Protein AF-A0A3M1A6L3-F1 (afdb_monomer)

Radius of gyration: 13.46 Å; Cα contacts (8 Å, |Δi|>4): 84; chains: 1; bounding box: 33×21×38 Å

Mean predicted aligned error: 2.7 Å

Solvent-accessible surface area (backbone atoms only — not comparable to full-atom values): 5194 Å² total; per-residue (Å²): 112,70,66,59,51,21,52,51,38,32,51,52,35,50,53,47,49,51,48,50,23,60,70,67,73,46,90,66,78,53,63,76,57,49,45,68,72,42,55,86,68,56,26,60,56,51,49,53,43,45,53,42,25,41,43,34,21,32,69,71,56,69,49,59,82,91,47,51,65,61,55,48,53,53,53,49,51,57,39,50,54,54,46,54,54,47,51,57,52,52,62,75,73,110

Structure (mmCIF, N/CA/C/O backbone):
data_AF-A0A3M1A6L3-F1
#
_entry.id   AF-A0A3M1A6L3-F1
#
loop_
_atom_site.group_PDB
_atom_site.id
_atom_site.type_symbol
_atom_site.label_atom_id
_atom_site.label_alt_id
_atom_site.label_comp_id
_atom_site.label_asym_id
_atom_site.label_entity_id
_atom_site.label_seq_id
_atom_site.pdbx_PDB_ins_code
_atom_site.Cartn_x
_atom_site.Cartn_y
_atom_site.Cartn_z
_atom_site.occupancy
_atom_site.B_iso_or_equiv
_atom_site.auth_seq_id
_atom_site.auth_comp_id
_atom_site.auth_asym_id
_atom_site.auth_atom_id
_atom_site.pdbx_PDB_model_num
ATOM 1 N N . LYS A 1 1 ? 17.459 1.721 -12.869 1.00 74.44 1 LYS A N 1
ATOM 2 C CA . LYS A 1 1 ? 16.140 2.053 -13.475 1.00 74.44 1 LYS A CA 1
ATOM 3 C C . LYS A 1 1 ? 15.051 1.146 -12.911 1.00 74.44 1 LYS A C 1
ATOM 5 O O . LYS A 1 1 ? 14.134 1.675 -12.308 1.00 74.44 1 LYS A O 1
ATOM 10 N N . ASP A 1 2 ? 15.195 -0.177 -13.025 1.00 88.00 2 ASP A N 1
ATOM 11 C CA . ASP A 1 2 ? 14.258 -1.156 -12.447 1.00 88.00 2 ASP A CA 1
ATOM 12 C C . ASP A 1 2 ? 14.100 -1.029 -10.921 1.00 88.00 2 ASP A C 1
ATOM 14 O O . ASP A 1 2 ? 13.000 -0.825 -10.416 1.00 88.00 2 ASP A O 1
ATOM 18 N N . GLU A 1 3 ? 15.224 -1.018 -10.202 1.00 91.69 3 GLU A N 1
ATOM 19 C CA . GLU A 1 3 ? 15.260 -0.867 -8.743 1.00 91.69 3 GLU A CA 1
ATOM 20 C C . GLU A 1 3 ? 14.512 0.381 -8.248 1.00 91.69 3 GLU A C 1
ATOM 22 O O . GLU A 1 3 ? 13.734 0.304 -7.301 1.00 91.69 3 GLU A O 1
ATOM 27 N N . TYR A 1 4 ? 14.669 1.522 -8.928 1.00 95.56 4 TYR A N 1
ATOM 28 C CA . TYR A 1 4 ? 13.991 2.760 -8.542 1.00 95.56 4 TYR A CA 1
ATOM 29 C C . TYR A 1 4 ? 12.470 2.674 -8.686 1.00 95.56 4 TYR A C 1
ATOM 31 O O . TYR A 1 4 ? 11.761 3.190 -7.825 1.00 95.56 4 TYR A O 1
ATOM 39 N N . TYR A 1 5 ? 11.954 1.991 -9.714 1.00 95.75 5 TYR A N 1
ATOM 40 C CA . TYR A 1 5 ? 10.512 1.760 -9.836 1.00 95.75 5 TYR A CA 1
ATOM 41 C C . TYR A 1 5 ? 10.000 0.832 -8.737 1.00 95.75 5 TYR A C 1
ATOM 43 O O . TYR A 1 5 ? 8.987 1.135 -8.109 1.00 95.75 5 TYR A O 1
ATOM 51 N N . ARG A 1 6 ? 10.723 -0.256 -8.444 1.00 97.62 6 ARG A N 1
ATOM 52 C CA . ARG A 1 6 ? 10.370 -1.184 -7.357 1.00 97.62 6 ARG A CA 1
ATOM 53 C C . ARG A 1 6 ? 10.298 -0.459 -6.013 1.00 97.62 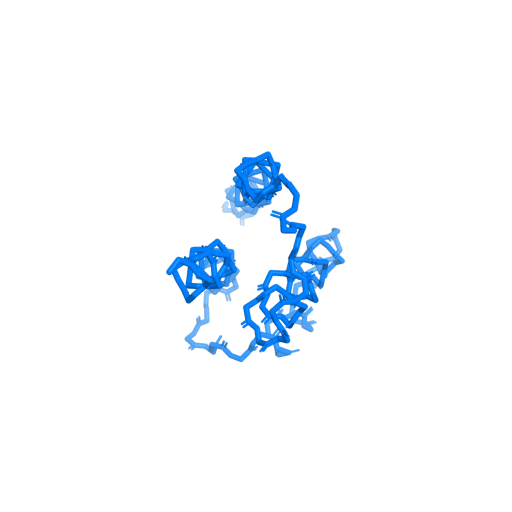6 ARG A C 1
ATOM 55 O O . ARG A 1 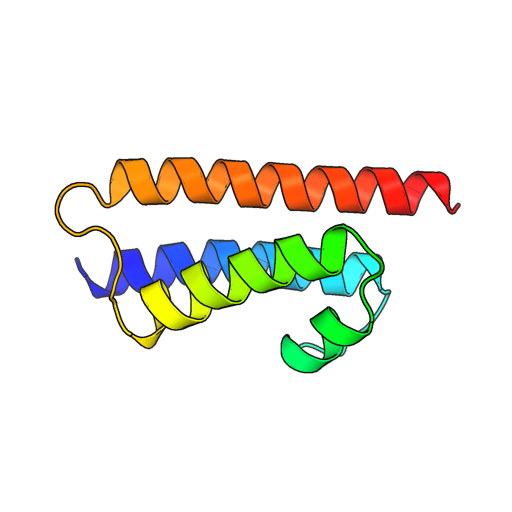6 ? 9.306 -0.581 -5.296 1.00 97.62 6 ARG A O 1
ATOM 62 N N . VAL A 1 7 ? 11.302 0.371 -5.719 1.00 98.19 7 VAL A N 1
ATOM 63 C CA . VAL A 1 7 ? 11.329 1.222 -4.522 1.00 98.19 7 VAL A CA 1
ATOM 64 C C . VAL A 1 7 ? 10.154 2.198 -4.520 1.00 98.19 7 VAL A C 1
ATOM 66 O O . VAL A 1 7 ? 9.482 2.320 -3.499 1.00 98.19 7 VAL A O 1
ATOM 69 N N . ALA A 1 8 ? 9.863 2.861 -5.640 1.00 98.06 8 ALA A N 1
ATOM 70 C CA . ALA A 1 8 ? 8.759 3.813 -5.730 1.00 98.06 8 ALA A CA 1
ATOM 71 C C . ALA A 1 8 ? 7.398 3.151 -5.443 1.00 98.06 8 ALA A C 1
ATOM 73 O O . ALA A 1 8 ? 6.635 3.657 -4.618 1.00 98.06 8 ALA A O 1
ATOM 74 N N . PHE A 1 9 ? 7.112 1.988 -6.036 1.00 98.44 9 PHE A N 1
ATOM 75 C CA . PHE A 1 9 ? 5.894 1.228 -5.730 1.00 98.44 9 PHE A CA 1
ATOM 76 C C . PHE A 1 9 ? 5.844 0.791 -4.263 1.00 98.44 9 PHE A C 1
ATOM 78 O O . PHE A 1 9 ? 4.792 0.885 -3.627 1.00 98.44 9 PHE A O 1
ATOM 85 N N . ASN A 1 10 ? 6.981 0.396 -3.685 1.00 98.44 10 ASN A N 1
ATOM 86 C CA . ASN A 1 10 ? 7.035 0.069 -2.264 1.00 98.44 10 ASN A CA 1
ATOM 87 C C . ASN A 1 10 ? 6.731 1.279 -1.370 1.00 98.44 10 ASN A C 1
ATOM 89 O O . ASN A 1 10 ? 6.100 1.112 -0.331 1.00 98.44 10 ASN A O 1
ATOM 93 N N . ARG A 1 11 ? 7.135 2.495 -1.765 1.00 98.69 11 ARG A N 1
ATOM 94 C CA . ARG A 1 11 ? 6.815 3.720 -1.014 1.00 98.69 11 ARG A CA 1
ATOM 95 C C . ARG A 1 11 ? 5.320 4.015 -0.995 1.00 98.69 11 ARG A C 1
ATOM 97 O O . ARG A 1 11 ? 4.814 4.402 0.051 1.00 98.69 11 ARG A O 1
ATOM 104 N N . LEU A 1 12 ? 4.605 3.765 -2.091 1.00 98.69 12 LEU A N 1
ATOM 105 C CA . LEU A 1 12 ? 3.142 3.862 -2.110 1.00 98.69 12 LEU A CA 1
ATOM 106 C C . LEU A 1 12 ? 2.493 2.857 -1.141 1.00 98.69 12 LEU A C 1
ATOM 108 O O . LEU A 1 12 ? 1.599 3.219 -0.376 1.00 98.69 12 LEU A O 1
ATOM 112 N N . PHE A 1 13 ? 2.977 1.611 -1.116 1.00 98.69 13 PHE A N 1
ATOM 113 C CA . PHE A 1 13 ? 2.541 0.627 -0.121 1.00 98.69 13 PHE A CA 1
ATOM 114 C C . PHE A 1 13 ? 2.835 1.080 1.318 1.00 98.69 13 PHE A C 1
ATOM 116 O O . PHE A 1 13 ? 1.955 0.982 2.175 1.00 98.69 13 PHE A O 1
ATOM 123 N N . ASP A 1 14 ? 4.043 1.574 1.596 1.00 98.62 14 ASP A N 1
ATOM 124 C CA . ASP A 1 14 ? 4.425 2.028 2.935 1.00 98.62 14 ASP A CA 1
ATOM 125 C C . ASP A 1 14 ? 3.540 3.183 3.420 1.00 98.62 14 ASP A C 1
ATOM 127 O O . ASP A 1 14 ? 3.113 3.164 4.575 1.00 98.62 14 ASP A O 1
ATOM 131 N N . SER A 1 15 ? 3.189 4.133 2.548 1.00 98.69 15 SER A N 1
ATOM 132 C CA . SER A 1 15 ? 2.234 5.199 2.876 1.00 98.69 15 SER A CA 1
ATOM 133 C C . SER A 1 15 ? 0.867 4.634 3.274 1.00 98.69 15 SER A C 1
ATOM 135 O O . SER A 1 15 ? 0.337 4.986 4.327 1.00 98.69 15 SER A O 1
ATOM 137 N N . ALA A 1 16 ? 0.324 3.692 2.494 1.00 98.69 16 ALA A N 1
ATOM 138 C CA . ALA A 1 16 ? -0.935 3.026 2.834 1.00 98.69 16 ALA A CA 1
ATOM 139 C C . ALA A 1 16 ? -0.841 2.256 4.164 1.00 98.69 16 ALA A C 1
ATOM 141 O O . ALA A 1 16 ? -1.775 2.263 4.965 1.00 98.69 16 ALA A O 1
ATOM 142 N N . ARG A 1 17 ? 0.295 1.598 4.428 1.00 98.62 17 ARG A N 1
ATOM 143 C CA . ARG A 1 17 ? 0.545 0.859 5.671 1.00 98.62 17 ARG A CA 1
ATOM 144 C C . ARG A 1 17 ? 0.562 1.785 6.886 1.00 98.62 17 ARG A C 1
ATOM 146 O O . ARG A 1 17 ? -0.070 1.457 7.886 1.00 98.62 17 ARG A O 1
ATOM 153 N N . LEU A 1 18 ? 1.250 2.922 6.799 1.00 98.56 18 LEU A N 1
ATOM 154 C CA . LEU A 1 18 ? 1.302 3.915 7.875 1.00 98.56 18 LEU A CA 1
ATOM 155 C C . LEU A 1 18 ? -0.076 4.526 8.149 1.00 98.56 18 LEU A C 1
ATOM 157 O O . LEU A 1 18 ? -0.459 4.645 9.309 1.00 98.56 18 LEU A O 1
ATOM 161 N N . ALA A 1 19 ? -0.859 4.822 7.109 1.00 98.38 19 ALA A N 1
ATOM 162 C CA . ALA A 1 19 ? -2.229 5.308 7.278 1.00 98.38 19 ALA A CA 1
ATOM 163 C C . ALA A 1 19 ? -3.123 4.288 8.004 1.00 98.38 19 ALA A C 1
ATOM 165 O O . ALA A 1 19 ? -3.886 4.649 8.895 1.00 98.38 19 ALA A O 1
ATOM 166 N N . VAL A 1 20 ? -2.987 2.994 7.692 1.00 98.50 20 VAL A N 1
ATOM 167 C CA . VAL A 1 20 ? -3.703 1.928 8.412 1.00 98.50 20 VAL A CA 1
ATOM 168 C C . VAL A 1 20 ? -3.250 1.823 9.869 1.00 98.50 20 VAL A C 1
ATOM 170 O O . VAL A 1 20 ? -4.086 1.627 10.747 1.00 98.50 20 VAL A O 1
ATOM 173 N N . MET A 1 21 ? -1.950 1.957 10.143 1.00 98.31 21 MET A N 1
ATOM 174 C CA . MET A 1 21 ? -1.427 1.971 11.515 1.00 98.31 21 MET A CA 1
ATOM 175 C C . MET A 1 21 ? -2.002 3.138 12.324 1.00 98.31 21 MET A C 1
ATOM 177 O O . MET A 1 21 ? -2.439 2.930 13.454 1.00 98.31 21 MET A O 1
ATOM 181 N N . ALA A 1 22 ? -2.064 4.332 11.727 1.00 97.81 22 ALA A N 1
ATOM 182 C CA . ALA A 1 22 ? -2.673 5.509 12.338 1.00 97.81 22 ALA A CA 1
ATOM 183 C C . ALA A 1 22 ? -4.178 5.309 12.577 1.00 97.81 22 ALA A C 1
ATOM 185 O O . ALA A 1 22 ? -4.661 5.540 13.682 1.00 97.81 22 ALA A O 1
ATOM 186 N N . PHE A 1 23 ? -4.905 4.794 11.581 1.00 97.25 23 PHE A N 1
ATOM 187 C CA . PHE A 1 23 ? -6.337 4.500 11.685 1.00 97.25 23 PHE A CA 1
ATOM 188 C C . PHE A 1 23 ? -6.659 3.496 12.802 1.00 97.25 23 PHE A C 1
ATOM 190 O O . PHE A 1 23 ? -7.637 3.655 13.526 1.00 97.25 23 PHE A O 1
ATOM 197 N N . LEU A 1 24 ? -5.835 2.456 12.951 1.00 96.81 24 LEU A N 1
ATOM 198 C CA . LEU A 1 24 ? -6.000 1.430 13.984 1.00 96.81 24 LEU A CA 1
ATOM 199 C C . LEU A 1 24 ? -5.362 1.810 15.329 1.00 96.81 24 LEU A C 1
ATOM 201 O O . LEU A 1 24 ? -5.445 1.015 16.264 1.00 96.81 24 LEU A O 1
ATOM 205 N N . ASN A 1 25 ? -4.707 2.974 15.416 1.00 96.56 25 ASN A N 1
ATOM 206 C CA . ASN A 1 25 ? -3.917 3.416 16.563 1.00 96.56 25 ASN A CA 1
ATOM 207 C C . ASN A 1 25 ? -2.980 2.311 17.096 1.00 96.56 25 ASN A C 1
ATOM 209 O O . ASN A 1 25 ? -3.051 1.906 18.257 1.00 96.56 25 ASN A O 1
ATOM 213 N N . THR A 1 26 ? -2.145 1.752 16.214 1.00 96.50 26 THR A N 1
ATOM 214 C CA . THR A 1 26 ? -1.280 0.609 16.540 1.00 96.50 26 THR A CA 1
ATOM 215 C C . THR A 1 26 ? 0.155 0.800 16.064 1.00 96.50 26 THR A C 1
ATOM 217 O O . THR A 1 26 ? 0.410 1.264 14.955 1.00 96.50 26 THR A O 1
ATOM 220 N N . GLU A 1 27 ? 1.107 0.345 16.877 1.00 95.62 27 GLU A N 1
ATOM 221 C CA . GLU A 1 27 ? 2.524 0.256 16.502 1.00 95.62 27 GLU A CA 1
ATOM 222 C C . GLU A 1 27 ? 2.837 -1.002 15.673 1.00 95.62 27 GLU A C 1
ATOM 224 O O . GLU A 1 27 ? 3.938 -1.161 15.141 1.00 95.62 27 GLU A O 1
ATOM 229 N N . ASN A 1 28 ? 1.875 -1.919 15.528 1.00 95.19 28 ASN A N 1
ATOM 230 C CA . ASN A 1 28 ? 2.078 -3.143 14.771 1.00 95.19 28 ASN A CA 1
ATOM 231 C C . ASN A 1 28 ? 2.232 -2.853 13.273 1.00 95.19 28 ASN A C 1
ATOM 233 O O . ASN A 1 28 ? 1.279 -2.501 12.589 1.00 95.19 28 ASN A O 1
ATOM 237 N N . SER A 1 29 ? 3.421 -3.088 12.729 1.00 95.19 29 SER A N 1
ATOM 238 C CA . SER A 1 29 ? 3.736 -2.827 11.324 1.00 95.19 29 SER A CA 1
ATOM 239 C C . SER A 1 29 ? 3.464 -4.000 10.376 1.00 95.19 29 SER A C 1
ATOM 241 O O . SER A 1 29 ? 3.584 -3.850 9.158 1.00 95.19 29 SER A O 1
ATOM 243 N N . ARG A 1 30 ? 3.100 -5.186 10.882 1.00 97.31 30 ARG A N 1
ATOM 244 C CA . ARG A 1 30 ? 2.929 -6.386 10.049 1.00 97.31 30 ARG A CA 1
ATOM 245 C C . ARG A 1 30 ? 1.650 -6.274 9.224 1.00 97.31 30 ARG A C 1
ATOM 247 O O . ARG A 1 30 ? 0.550 -6.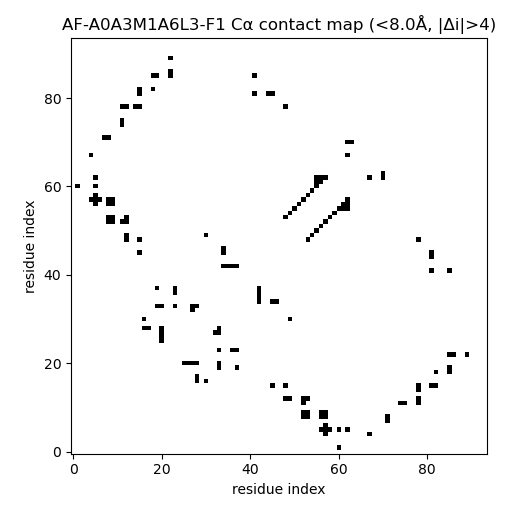458 9.747 1.00 97.31 30 ARG A O 1
ATOM 254 N N . TRP A 1 31 ? 1.781 -6.076 7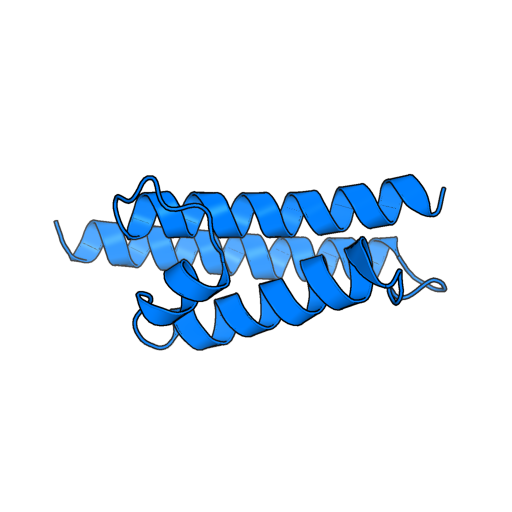.909 1.00 97.06 31 TRP A N 1
ATOM 255 C CA . TRP A 1 31 ? 0.640 -5.895 6.995 1.00 97.06 31 TRP A CA 1
ATOM 256 C C . TRP A 1 31 ? -0.407 -7.018 7.103 1.00 97.06 31 TRP A C 1
ATOM 258 O O . TRP A 1 31 ? -1.605 -6.766 6.991 1.00 97.06 31 TRP A O 1
ATOM 268 N N . GLY A 1 32 ? 0.016 -8.257 7.378 1.00 96.62 32 GLY A N 1
ATOM 269 C CA . GLY A 1 32 ? -0.890 -9.394 7.547 1.00 96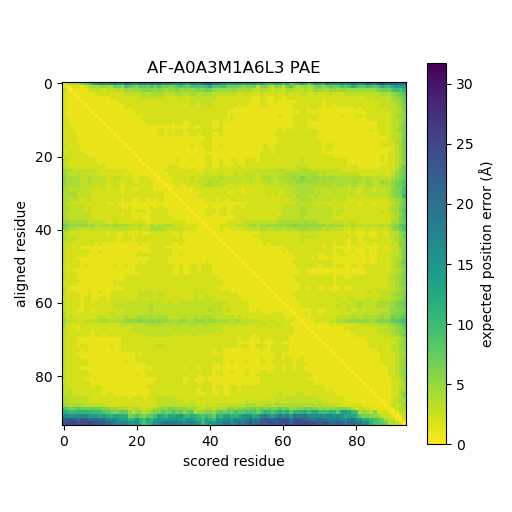.62 32 GLY A CA 1
ATOM 270 C C . GLY A 1 32 ? -1.786 -9.281 8.784 1.00 96.62 32 GLY A C 1
ATOM 271 O O . GLY A 1 32 ? -2.929 -9.738 8.746 1.00 96.62 32 GLY A O 1
ATOM 272 N N . GLN A 1 33 ? -1.289 -8.665 9.860 1.00 97.75 33 GLN A N 1
ATO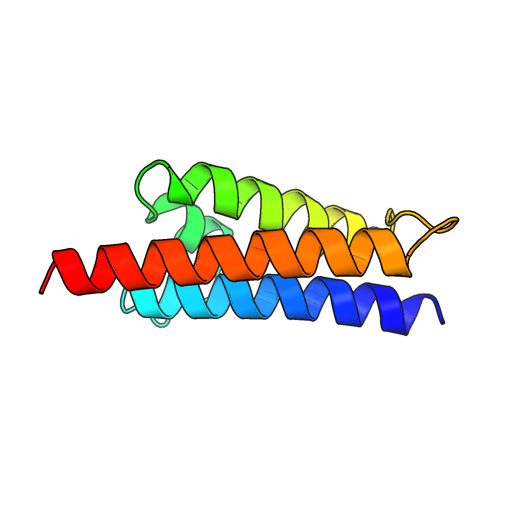M 273 C CA . GLN A 1 33 ? -2.056 -8.383 11.076 1.00 97.75 33 GLN A CA 1
ATOM 274 C C . GLN A 1 33 ? -2.907 -7.123 10.903 1.00 97.75 33 GLN A C 1
ATOM 276 O O . GLN A 1 33 ? -4.104 -7.176 11.174 1.00 97.75 33 GLN A O 1
ATOM 281 N N . LEU A 1 34 ? -2.343 -6.056 10.328 1.00 98.12 34 LEU A N 1
ATOM 282 C CA . LEU A 1 34 ? -3.076 -4.831 9.985 1.00 98.12 34 LEU A CA 1
ATOM 283 C C . LEU A 1 34 ? -4.316 -5.124 9.128 1.00 98.12 34 LEU A C 1
ATOM 285 O O . LEU A 1 34 ? -5.431 -4.730 9.460 1.00 98.12 34 LEU A O 1
ATOM 289 N N . ARG A 1 35 ? -4.159 -5.935 8.076 1.00 97.19 35 ARG A N 1
ATOM 290 C CA . ARG A 1 35 ? -5.267 -6.363 7.209 1.00 97.19 35 ARG A CA 1
ATOM 291 C C . ARG A 1 35 ? -6.369 -7.110 7.964 1.00 97.19 35 ARG A C 1
ATOM 293 O O . ARG A 1 35 ? -7.533 -7.015 7.587 1.00 97.19 35 ARG A O 1
ATOM 300 N N . LYS A 1 36 ? -6.022 -7.913 8.976 1.00 97.12 36 LYS A N 1
ATOM 301 C CA . LYS A 1 36 ? -7.011 -8.670 9.763 1.00 97.12 36 LYS A CA 1
ATOM 302 C C . LYS A 1 36 ? -7.830 -7.756 10.675 1.00 97.12 36 LYS A C 1
ATOM 304 O O . LYS A 1 36 ? -8.994 -8.066 10.896 1.00 97.12 36 LYS A O 1
ATOM 309 N N . ALA A 1 37 ? -7.227 -6.675 11.163 1.00 96.94 37 ALA A N 1
ATOM 310 C CA . ALA A 1 37 ? -7.858 -5.704 12.051 1.00 96.94 37 ALA A CA 1
ATOM 311 C C . ALA A 1 37 ? -8.723 -4.665 11.311 1.00 96.94 37 ALA A C 1
ATOM 313 O O . ALA A 1 37 ? -9.622 -4.085 11.912 1.00 96.94 37 ALA A O 1
ATOM 314 N N . LEU A 1 38 ? -8.492 -4.443 10.012 1.00 97.12 38 LEU A N 1
ATOM 315 C CA . LEU A 1 38 ? -9.302 -3.515 9.222 1.00 97.12 38 LEU A CA 1
ATOM 316 C C . LEU A 1 38 ? -10.758 -3.997 9.048 1.00 97.12 38 LEU A C 1
ATOM 318 O O . LEU A 1 38 ? -10.983 -5.157 8.673 1.00 97.12 38 LEU A O 1
ATOM 322 N N . PRO A 1 39 ? -11.755 -3.106 9.206 1.00 95.81 39 PRO A N 1
ATOM 323 C CA . PRO A 1 39 ? -13.128 -3.397 8.819 1.00 95.81 39 PRO A CA 1
ATOM 324 C C . PRO A 1 39 ? -13.286 -3.397 7.289 1.00 95.81 39 PRO A C 1
ATOM 326 O O . PRO A 1 39 ? -12.447 -2.888 6.538 1.00 95.81 39 PRO A O 1
ATOM 329 N N . LYS A 1 40 ? -14.390 -3.971 6.796 1.00 93.69 40 LYS A N 1
ATOM 330 C CA . LYS A 1 40 ? -14.795 -3.779 5.395 1.00 93.69 40 LYS A CA 1
ATOM 331 C C . LYS A 1 40 ? -15.298 -2.334 5.208 1.00 93.69 40 LYS A C 1
ATOM 333 O O . LYS A 1 40 ? -15.946 -1.826 6.119 1.00 93.69 40 LYS A O 1
ATOM 338 N N . PRO A 1 41 ? -15.033 -1.684 4.059 1.00 94.88 41 PRO A N 1
ATOM 339 C CA . PRO A 1 41 ? -14.369 -2.216 2.861 1.00 94.88 41 PRO A CA 1
ATOM 340 C C . PRO A 1 41 ? -12.829 -2.129 2.878 1.00 94.88 41 PRO A C 1
ATOM 342 O O . PRO A 1 41 ? -12.183 -2.781 2.057 1.00 94.88 41 PRO A O 1
ATOM 345 N N . PHE A 1 42 ? -12.228 -1.394 3.821 1.00 97.81 42 PHE A N 1
ATOM 346 C CA . PHE A 1 42 ? -10.784 -1.106 3.854 1.00 97.81 42 PHE A CA 1
ATOM 347 C C . PHE A 1 42 ? -9.898 -2.346 3.813 1.00 97.81 42 PHE A C 1
ATOM 349 O O . PHE A 1 42 ? -8.858 -2.346 3.160 1.00 97.81 42 PHE A O 1
ATOM 356 N N . LYS A 1 43 ? -10.329 -3.431 4.458 1.00 97.62 43 LYS A N 1
ATOM 357 C CA . LYS A 1 43 ? -9.637 -4.723 4.422 1.00 97.62 43 LYS A CA 1
ATOM 358 C C . LYS A 1 43 ? -9.346 -5.227 3.006 1.00 97.62 43 LYS A C 1
ATOM 360 O O . LYS A 1 43 ? -8.251 -5.735 2.758 1.00 97.62 43 LYS A O 1
ATOM 365 N N . GLU A 1 44 ? -10.315 -5.130 2.098 1.00 97.81 44 GLU A N 1
ATOM 366 C CA . GLU A 1 44 ? -10.170 -5.657 0.735 1.00 97.81 44 GLU A CA 1
ATOM 367 C C . GLU A 1 44 ? -9.330 -4.719 -0.133 1.00 97.81 44 GLU A C 1
ATOM 369 O O . GLU A 1 44 ? -8.454 -5.181 -0.866 1.00 97.81 44 GLU A O 1
ATOM 374 N N . GLN A 1 45 ? -9.509 -3.404 0.020 1.00 97.81 45 GLN A N 1
ATOM 375 C CA . GLN A 1 45 ? -8.682 -2.420 -0.678 1.00 97.81 45 GLN A CA 1
ATOM 376 C C . GLN A 1 45 ? -7.212 -2.519 -0.241 1.00 97.81 45 GLN A C 1
ATOM 378 O O . GLN A 1 45 ? -6.322 -2.631 -1.083 1.00 97.81 45 GLN A O 1
ATOM 383 N N . PHE A 1 46 ? -6.948 -2.620 1.066 1.00 98.50 46 PHE A N 1
ATOM 384 C CA . PHE A 1 46 ? -5.595 -2.805 1.591 1.00 98.50 46 PHE A CA 1
ATOM 385 C C . PHE A 1 46 ? -4.957 -4.113 1.107 1.00 98.50 46 PHE A C 1
ATOM 387 O O . PHE A 1 46 ? -3.780 -4.138 0.753 1.00 98.50 46 PHE A O 1
ATOM 394 N N . ARG A 1 47 ? -5.732 -5.205 1.014 1.00 98.38 47 ARG A N 1
ATOM 395 C CA . ARG A 1 47 ? -5.256 -6.464 0.419 1.00 98.38 47 ARG A CA 1
ATOM 396 C C . ARG A 1 47 ? -4.799 -6.268 -1.029 1.00 98.38 47 ARG A C 1
ATOM 398 O O . ARG A 1 47 ? -3.765 -6.815 -1.404 1.00 98.38 47 ARG A O 1
ATOM 405 N N . ARG A 1 48 ? -5.554 -5.509 -1.830 1.00 98.44 48 ARG A N 1
ATOM 406 C CA . ARG A 1 48 ? -5.217 -5.216 -3.231 1.00 98.44 48 ARG A CA 1
ATOM 407 C C . ARG A 1 48 ? -3.911 -4.429 -3.346 1.00 98.44 48 ARG A C 1
ATOM 409 O O . ARG A 1 48 ? -3.058 -4.793 -4.155 1.00 98.44 48 ARG A O 1
ATOM 416 N N . ILE A 1 49 ? -3.749 -3.416 -2.492 1.00 98.62 49 ILE A N 1
ATOM 417 C CA . ILE A 1 49 ? -2.538 -2.591 -2.392 1.00 98.62 49 ILE A CA 1
ATOM 418 C C . ILE A 1 49 ? -1.327 -3.462 -2.036 1.00 98.62 49 ILE A C 1
ATOM 420 O O . ILE A 1 49 ? -0.338 -3.444 -2.761 1.00 98.62 49 ILE A O 1
ATOM 424 N N . VAL A 1 50 ? -1.409 -4.277 -0.975 1.00 98.44 50 VAL A N 1
ATOM 425 C CA . VAL A 1 50 ? -0.315 -5.178 -0.559 1.00 98.44 50 VAL A CA 1
ATOM 426 C C . VAL A 1 50 ? 0.073 -6.130 -1.688 1.00 98.44 50 VAL A C 1
ATOM 428 O O . VAL A 1 50 ? 1.244 -6.217 -2.056 1.00 98.44 50 VAL A O 1
ATOM 431 N N . ASN A 1 51 ? -0.908 -6.848 -2.237 1.00 98.56 51 ASN A N 1
ATOM 432 C CA . ASN A 1 51 ? -0.646 -7.881 -3.232 1.00 98.56 51 ASN A CA 1
ATOM 433 C C . ASN A 1 51 ? -0.007 -7.306 -4.496 1.00 98.56 51 ASN A C 1
ATOM 435 O O . ASN A 1 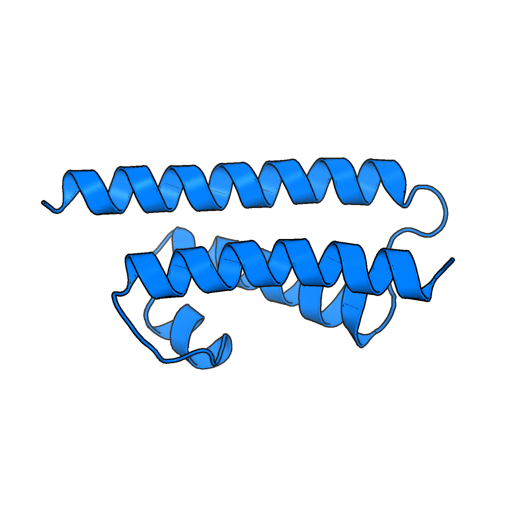51 ? 0.840 -7.962 -5.092 1.00 98.56 51 ASN A O 1
ATOM 439 N N . THR A 1 52 ? -0.390 -6.094 -4.893 1.00 98.69 52 THR A N 1
ATOM 440 C CA . THR A 1 52 ? 0.127 -5.512 -6.130 1.00 98.69 52 THR A CA 1
ATOM 441 C C . THR A 1 52 ? 1.421 -4.749 -5.889 1.00 98.69 52 THR A C 1
ATOM 443 O O . THR A 1 52 ? 2.445 -5.073 -6.476 1.00 98.69 52 THR A O 1
ATOM 446 N N . LEU A 1 53 ? 1.415 -3.768 -4.988 1.00 98.62 53 LEU A N 1
ATOM 447 C CA . LEU A 1 53 ? 2.541 -2.849 -4.830 1.00 98.62 53 LEU A CA 1
ATOM 448 C C . LEU A 1 53 ? 3.723 -3.473 -4.093 1.00 98.62 53 LEU A C 1
ATOM 450 O O . LEU A 1 53 ? 4.867 -3.294 -4.506 1.00 98.62 53 LEU A O 1
ATOM 454 N N . HIS A 1 54 ? 3.455 -4.208 -3.012 1.00 98.06 54 HIS A N 1
ATOM 455 C CA . HIS A 1 54 ? 4.512 -4.795 -2.193 1.00 98.06 54 HIS A CA 1
ATOM 456 C C . HIS A 1 54 ? 4.984 -6.139 -2.748 1.00 98.06 54 HIS A C 1
ATOM 458 O O . HIS A 1 54 ? 6.185 -6.344 -2.897 1.00 98.06 54 HIS A O 1
ATOM 464 N N . ILE A 1 55 ? 4.052 -7.041 -3.077 1.00 98.12 55 ILE A N 1
ATOM 465 C CA . ILE A 1 55 ? 4.396 -8.391 -3.541 1.00 98.12 55 ILE A CA 1
ATOM 466 C C . ILE A 1 55 ? 4.750 -8.363 -5.031 1.00 98.12 55 ILE A C 1
ATOM 468 O O . ILE A 1 55 ? 5.921 -8.482 -5.373 1.00 98.12 55 ILE A O 1
ATOM 472 N N . GLN A 1 56 ? 3.782 -8.126 -5.921 1.00 98.44 56 GLN A N 1
ATOM 473 C CA . GLN A 1 56 ? 4.040 -8.247 -7.360 1.00 98.44 56 GLN A CA 1
ATOM 474 C C . GLN A 1 56 ? 5.064 -7.226 -7.869 1.00 98.44 56 GLN A C 1
ATOM 476 O O . GLN A 1 56 ? 5.988 -7.589 -8.587 1.00 98.44 56 GLN A O 1
ATOM 481 N N . TYR A 1 57 ? 4.924 -5.945 -7.532 1.00 98.06 57 TYR A N 1
ATOM 482 C CA . TYR A 1 57 ? 5.722 -4.893 -8.169 1.00 98.06 57 TYR A CA 1
ATOM 483 C C . TYR A 1 57 ? 7.064 -4.676 -7.479 1.00 98.06 57 TYR A C 1
ATOM 485 O O . TYR A 1 57 ? 8.093 -4.635 -8.150 1.00 98.06 57 TYR A O 1
ATOM 493 N N . SER A 1 58 ? 7.072 -4.540 -6.151 1.00 97.12 58 SER A N 1
ATOM 494 C CA . SER A 1 58 ? 8.302 -4.323 -5.386 1.00 97.12 58 SER A CA 1
ATOM 495 C C . SER A 1 58 ? 9.105 -5.614 -5.207 1.00 97.12 58 SER A C 1
ATOM 497 O O . SER A 1 58 ? 10.266 -5.664 -5.617 1.00 97.12 58 SER A O 1
ATOM 499 N N . TYR A 1 59 ? 8.516 -6.671 -4.639 1.00 96.44 59 TYR A N 1
ATOM 500 C CA . TYR A 1 59 ? 9.244 -7.904 -4.331 1.00 96.44 59 TYR A CA 1
ATOM 501 C C . TYR A 1 59 ? 9.550 -8.731 -5.587 1.00 96.44 59 TYR A C 1
ATOM 503 O O . TYR A 1 59 ? 10.724 -8.978 -5.860 1.00 96.44 59 TYR A O 1
ATOM 511 N N . ASP A 1 60 ? 8.541 -9.062 -6.398 1.00 97.38 60 ASP A N 1
ATOM 512 C CA . ASP A 1 60 ? 8.724 -9.911 -7.586 1.00 97.38 60 ASP A CA 1
ATOM 513 C C . ASP A 1 60 ? 9.224 -9.135 -8.818 1.00 97.38 60 ASP A C 1
ATOM 515 O O . ASP A 1 60 ? 9.753 -9.724 -9.757 1.00 97.38 60 ASP A O 1
ATOM 519 N N . GLY A 1 61 ? 9.067 -7.806 -8.844 1.00 96.38 61 GLY A N 1
ATOM 520 C CA . GLY A 1 61 ? 9.461 -6.976 -9.989 1.00 96.38 61 GLY A CA 1
ATOM 521 C C . GLY A 1 61 ? 8.494 -7.026 -11.182 1.00 96.38 61 GLY A C 1
ATOM 522 O O . GLY A 1 61 ? 8.814 -6.484 -12.242 1.00 96.38 61 GLY A O 1
ATOM 523 N N . ASN A 1 62 ? 7.309 -7.617 -11.015 1.00 97.25 62 ASN A N 1
ATOM 524 C CA . ASN A 1 62 ? 6.269 -7.828 -12.028 1.00 97.25 62 ASN A CA 1
ATOM 525 C C . ASN A 1 62 ? 5.381 -6.589 -12.250 1.00 97.25 62 ASN A C 1
ATOM 527 O O . ASN A 1 62 ? 4.155 -6.689 -12.296 1.00 97.25 62 ASN A O 1
ATOM 531 N N . TYR A 1 63 ? 5.986 -5.405 -12.357 1.00 96.69 63 TYR A N 1
ATOM 532 C CA . TYR A 1 63 ? 5.274 -4.178 -12.722 1.00 96.69 63 TYR A CA 1
ATOM 533 C C . TYR A 1 63 ? 5.239 -3.979 -14.251 1.00 96.69 63 TYR A C 1
ATOM 535 O O . TYR A 1 63 ? 6.131 -4.493 -14.935 1.00 96.69 63 TYR A O 1
ATOM 543 N N . PRO A 1 64 ? 4.266 -3.221 -14.801 1.00 96.88 64 PRO A N 1
ATOM 544 C CA . PRO A 1 64 ? 4.195 -2.922 -16.235 1.00 96.88 64 PRO A CA 1
ATOM 545 C C . PRO A 1 64 ? 5.462 -2.203 -16.718 1.00 96.88 64 PRO A C 1
ATOM 547 O O . PRO A 1 64 ? 5.713 -1.052 -16.360 1.00 96.88 64 PRO A O 1
ATOM 550 N N . LYS A 1 65 ? 6.322 -2.910 -17.460 1.00 95.44 65 LYS A N 1
ATOM 551 C CA . LYS A 1 65 ? 7.625 -2.387 -17.919 1.00 95.44 65 LYS A CA 1
ATOM 552 C C . LYS A 1 65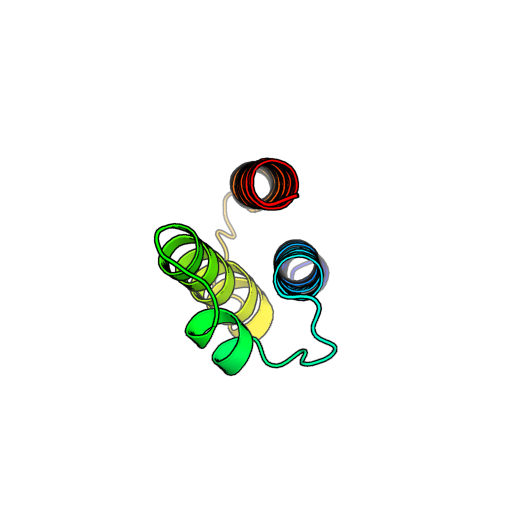 ? 7.497 -1.476 -19.136 1.00 95.44 65 LYS A C 1
ATOM 554 O O . LYS A 1 65 ? 8.374 -0.649 -19.365 1.00 95.44 65 LYS A O 1
ATOM 559 N N . ASP A 1 66 ? 6.441 -1.683 -19.906 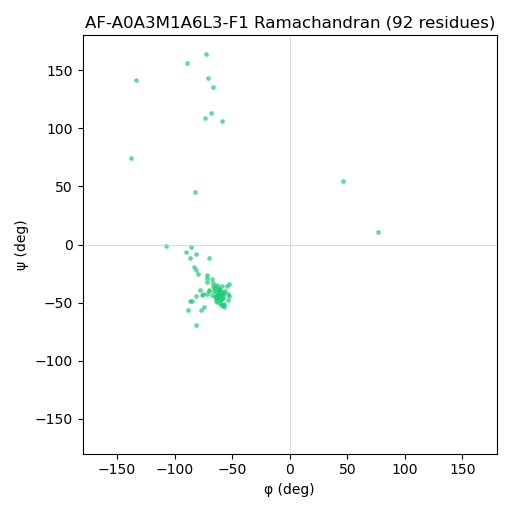1.00 96.88 66 ASP A N 1
ATOM 560 C CA . ASP A 1 66 ? 6.038 -0.923 -21.081 1.00 96.88 66 ASP A CA 1
ATOM 561 C C . ASP A 1 66 ? 5.529 0.476 -20.709 1.00 96.88 66 ASP A C 1
ATOM 563 O O . ASP A 1 66 ? 5.913 1.445 -21.359 1.00 96.88 66 ASP A O 1
ATOM 567 N N . ASP A 1 67 ? 4.762 0.597 -19.619 1.00 96.69 67 ASP A N 1
ATOM 568 C CA . ASP A 1 67 ? 4.316 1.885 -19.071 1.00 96.69 67 ASP A CA 1
ATOM 569 C C . ASP A 1 67 ? 4.403 1.948 -17.529 1.00 96.69 67 ASP A C 1
ATOM 571 O O . ASP A 1 67 ? 3.397 1.900 -16.808 1.00 96.69 67 ASP A O 1
ATOM 575 N N . PRO A 1 68 ? 5.618 2.087 -16.969 1.00 95.81 68 PRO A N 1
ATOM 576 C CA . PRO A 1 68 ? 5.788 2.150 -15.523 1.00 95.81 68 PRO A CA 1
ATOM 577 C C . PRO A 1 68 ? 5.291 3.468 -14.918 1.00 95.81 68 PRO A C 1
ATOM 579 O O . PRO A 1 68 ? 4.921 3.504 -13.743 1.00 95.81 68 PRO A O 1
ATOM 582 N N . ALA A 1 69 ? 5.280 4.558 -15.692 1.00 96.19 69 ALA A N 1
ATOM 583 C CA . ALA A 1 69 ? 4.850 5.872 -15.223 1.00 96.19 69 ALA A CA 1
ATOM 584 C C . ALA A 1 69 ? 3.321 5.965 -15.105 1.00 96.19 69 ALA A C 1
ATOM 586 O O . ALA A 1 69 ? 2.817 6.474 -14.097 1.00 96.19 69 ALA A O 1
ATOM 587 N N . GLY A 1 70 ? 2.581 5.434 -16.083 1.00 98.00 70 GLY A N 1
ATOM 588 C CA . GLY A 1 70 ? 1.127 5.326 -16.009 1.00 98.00 70 GLY A CA 1
ATOM 589 C C . GLY A 1 70 ? 0.690 4.396 -14.881 1.00 98.00 70 GLY A C 1
ATOM 590 O O . GLY A 1 70 ? -0.137 4.787 -14.053 1.00 98.00 70 GLY A O 1
ATOM 591 N N . ALA A 1 71 ? 1.331 3.228 -14.749 1.00 98.00 71 ALA A N 1
ATOM 592 C CA . ALA A 1 71 ? 1.077 2.310 -13.638 1.00 98.00 71 ALA A CA 1
ATOM 593 C C . ALA A 1 71 ? 1.318 2.971 -12.269 1.00 98.00 71 ALA A C 1
ATOM 595 O O . ALA A 1 71 ? 0.501 2.834 -11.356 1.00 98.00 71 ALA A O 1
ATOM 596 N N . PHE A 1 72 ? 2.413 3.724 -12.123 1.00 98.06 72 PHE A N 1
ATOM 597 C CA . PHE A 1 72 ? 2.695 4.467 -10.896 1.00 98.06 72 PHE A CA 1
ATOM 598 C C . PHE A 1 72 ? 1.641 5.539 -10.610 1.00 98.06 72 PHE A C 1
ATOM 600 O O . PHE A 1 72 ? 1.175 5.656 -9.478 1.00 98.06 72 PHE A O 1
ATOM 607 N N . THR A 1 73 ? 1.230 6.299 -11.626 1.00 98.56 73 THR A N 1
ATOM 608 C CA . THR A 1 73 ? 0.218 7.356 -11.481 1.00 98.56 73 THR A CA 1
ATOM 609 C C . THR A 1 73 ? -1.126 6.789 -11.034 1.00 98.56 73 THR A C 1
ATOM 611 O O . THR A 1 73 ? -1.711 7.315 -10.088 1.00 98.56 73 THR A O 1
ATOM 614 N N . HIS A 1 74 ? -1.567 5.689 -11.650 1.00 98.44 74 HIS A N 1
ATOM 615 C CA . HIS A 1 74 ? -2.792 4.989 -11.270 1.00 98.44 74 HIS A CA 1
ATOM 616 C C . HIS A 1 74 ? -2.747 4.534 -9.806 1.00 98.44 74 HIS A C 1
ATOM 618 O O . HIS A 1 74 ? -3.624 4.866 -9.012 1.00 98.44 74 HIS A O 1
ATOM 624 N N . TRP A 1 75 ? -1.683 3.833 -9.411 1.00 98.62 75 TRP A N 1
ATOM 625 C CA . TRP A 1 75 ? -1.566 3.332 -8.043 1.00 98.62 75 TRP A CA 1
ATOM 626 C C . TRP A 1 75 ? -1.390 4.429 -6.999 1.00 98.62 75 TRP A C 1
ATOM 628 O O . TRP A 1 75 ? -1.827 4.263 -5.862 1.00 98.62 75 TRP A O 1
ATOM 638 N N . ARG A 1 76 ? -0.778 5.557 -7.368 1.00 98.75 76 ARG A N 1
ATOM 639 C CA . ARG A 1 76 ? -0.707 6.731 -6.499 1.00 98.75 76 ARG A CA 1
ATOM 640 C C . ARG A 1 76 ? -2.106 7.258 -6.181 1.00 98.75 76 ARG A C 1
ATOM 642 O O . ARG A 1 76 ? -2.377 7.504 -5.012 1.00 98.75 76 ARG A O 1
ATOM 649 N N . GLN A 1 77 ? -2.979 7.372 -7.183 1.00 98.69 77 GLN A N 1
ATOM 650 C CA . GLN A 1 77 ? -4.368 7.809 -6.997 1.00 98.69 77 GLN A CA 1
ATOM 651 C C . GLN A 1 77 ? -5.164 6.812 -6.142 1.00 98.69 77 GLN A C 1
ATOM 653 O O . GLN A 1 77 ? -5.827 7.211 -5.192 1.00 98.69 77 GLN A O 1
ATOM 658 N N . GLU A 1 78 ? -5.029 5.509 -6.400 1.00 98.62 78 GLU A N 1
ATOM 659 C CA . GLU A 1 78 ? -5.695 4.467 -5.600 1.00 98.62 78 GLU A CA 1
ATOM 660 C C . GLU A 1 78 ? -5.275 4.495 -4.120 1.00 98.62 78 GLU A C 1
ATOM 662 O O . GLU A 1 78 ? -6.098 4.279 -3.225 1.00 98.62 78 GLU A O 1
ATOM 667 N N . VAL A 1 79 ? -3.989 4.751 -3.846 1.00 98.81 79 VAL A N 1
ATOM 668 C CA . VAL A 1 79 ? -3.468 4.885 -2.478 1.00 98.81 79 VAL A CA 1
ATOM 669 C C . VAL A 1 79 ? -3.939 6.183 -1.829 1.00 98.81 79 VAL A C 1
ATOM 671 O O . VAL A 1 79 ? -4.338 6.152 -0.669 1.00 98.81 79 VAL A O 1
ATOM 674 N N . GLU A 1 80 ? -3.928 7.300 -2.554 1.00 98.75 80 GLU A N 1
ATOM 675 C CA . GLU A 1 80 ? -4.448 8.584 -2.073 1.00 98.75 80 GLU A CA 1
ATOM 676 C C . GLU A 1 80 ? -5.920 8.457 -1.664 1.00 98.75 80 GLU A C 1
ATOM 678 O O . GLU A 1 80 ? -6.267 8.733 -0.518 1.00 98.75 80 GLU A O 1
ATOM 683 N N . GLU A 1 81 ? -6.763 7.903 -2.538 1.00 98.50 81 GLU A N 1
ATOM 684 C CA . GLU A 1 81 ? -8.169 7.656 -2.223 1.00 98.50 81 GLU A CA 1
ATOM 685 C C . GLU A 1 81 ? -8.361 6.738 -1.013 1.00 98.50 81 GLU A C 1
ATOM 687 O O . GLU A 1 81 ? -9.263 6.954 -0.201 1.00 98.50 81 GLU A O 1
ATOM 692 N N . PHE A 1 82 ? -7.552 5.680 -0.899 1.00 98.56 82 PHE A N 1
ATOM 693 C CA . PHE A 1 82 ? -7.604 4.772 0.244 1.00 98.56 82 PHE A CA 1
ATOM 694 C C . PHE A 1 82 ? -7.323 5.507 1.559 1.00 98.56 82 PHE A C 1
ATOM 696 O O . PHE A 1 82 ? -8.064 5.325 2.528 1.00 98.56 82 PHE A O 1
ATOM 703 N N . ILE A 1 83 ? -6.284 6.347 1.580 1.00 98.56 83 ILE A N 1
ATOM 704 C CA . ILE A 1 83 ? -5.895 7.142 2.749 1.00 98.56 83 ILE A CA 1
ATOM 705 C C . ILE A 1 83 ? -7.006 8.132 3.104 1.00 98.56 83 ILE A C 1
ATOM 707 O O . ILE A 1 83 ? -7.477 8.120 4.239 1.00 98.56 83 ILE A O 1
ATOM 711 N N . THR A 1 84 ? -7.516 8.894 2.134 1.00 98.19 84 THR A N 1
ATOM 712 C CA . THR A 1 84 ? -8.606 9.854 2.367 1.00 98.19 84 THR A CA 1
ATOM 713 C C . THR A 1 84 ? -9.852 9.182 2.949 1.00 98.19 84 THR A C 1
ATOM 715 O O . THR A 1 84 ? -10.467 9.696 3.882 1.00 98.19 84 THR A O 1
ATOM 718 N N . LYS A 1 85 ? -10.229 7.998 2.448 1.00 97.75 85 LYS A N 1
ATOM 719 C CA . LYS A 1 85 ? -11.386 7.253 2.973 1.00 97.75 85 LYS A CA 1
ATOM 720 C C . LYS A 1 85 ? -11.151 6.769 4.415 1.00 97.75 85 LYS A C 1
ATOM 722 O O . LYS A 1 85 ? -12.098 6.750 5.203 1.00 97.75 85 LYS A O 1
ATOM 727 N N . LEU A 1 86 ? -9.921 6.382 4.775 1.00 97.12 86 LEU A N 1
ATOM 728 C CA . LEU A 1 86 ? -9.571 6.028 6.159 1.00 97.12 86 LEU A CA 1
ATOM 729 C C . LEU A 1 86 ? -9.681 7.236 7.094 1.00 97.12 86 LEU A C 1
ATOM 731 O O . LEU A 1 86 ? -10.270 7.112 8.166 1.00 97.12 86 LEU A O 1
ATOM 735 N N . GLU A 1 87 ? -9.159 8.391 6.682 1.00 95.62 87 GLU A N 1
ATOM 736 C CA . GLU A 1 87 ? -9.207 9.640 7.455 1.00 95.62 87 GLU A CA 1
ATOM 737 C C . GLU A 1 87 ? -10.652 10.071 7.722 1.00 95.62 87 GLU A C 1
ATOM 739 O O . GLU A 1 87 ? -11.050 10.244 8.874 1.00 95.62 87 GLU A O 1
ATOM 744 N N . GLN A 1 88 ? -11.482 10.107 6.675 1.00 95.38 88 GLN A N 1
ATOM 745 C CA . GLN A 1 88 ? -12.909 10.411 6.799 1.00 95.38 88 GLN A CA 1
ATOM 746 C C . GLN A 1 88 ? -13.620 9.460 7.766 1.00 95.38 88 GLN A C 1
ATOM 748 O O . GLN A 1 88 ? -14.475 9.882 8.546 1.00 95.38 88 GLN A O 1
ATOM 753 N N . LYS A 1 89 ? -13.275 8.164 7.742 1.00 94.56 89 LYS A N 1
ATOM 754 C CA . LYS A 1 89 ? -13.871 7.196 8.666 1.00 94.56 89 LYS A CA 1
ATOM 755 C C . LYS A 1 89 ? -13.402 7.408 10.106 1.00 94.56 89 LYS A C 1
ATOM 757 O O . LYS A 1 89 ? -14.210 7.243 11.021 1.00 94.56 89 LYS A O 1
ATOM 762 N N . ALA A 1 90 ? -12.130 7.740 10.315 1.00 89.19 90 ALA A N 1
ATOM 763 C CA . ALA A 1 90 ? -11.590 8.014 11.643 1.00 89.19 90 ALA A CA 1
ATOM 764 C C . ALA A 1 90 ? -12.283 9.224 12.284 1.00 89.19 90 ALA A C 1
ATOM 766 O O . ALA A 1 90 ? -12.675 9.150 13.446 1.00 89.19 90 ALA A O 1
ATOM 767 N N . ASP A 1 91 ? -12.508 10.291 11.517 1.00 81.69 91 ASP A N 1
ATOM 768 C CA . ASP A 1 91 ? -13.155 11.505 12.021 1.00 81.69 91 ASP A CA 1
ATOM 769 C C . ASP A 1 91 ? -14.653 11.329 12.292 1.00 81.69 91 ASP A C 1
ATOM 771 O O . ASP A 1 91 ? -15.175 11.936 13.215 1.00 81.69 91 ASP A O 1
ATOM 775 N N . GLN A 1 92 ? -15.342 10.435 11.577 1.00 72.94 92 GLN A N 1
ATOM 776 C CA . GLN A 1 92 ? -16.734 10.062 11.888 1.00 72.94 92 GLN A CA 1
ATOM 777 C C . GLN A 1 92 ? -16.893 9.236 13.174 1.00 72.94 92 GLN A C 1
ATOM 779 O O . GLN A 1 92 ? -18.018 8.961 13.586 1.00 72.94 92 GLN A O 1
ATOM 784 N N . THR A 1 93 ? -15.792 8.744 13.743 1.00 60.28 93 THR A N 1
ATOM 785 C CA . THR A 1 93 ? -15.806 7.878 14.933 1.00 60.28 93 THR A CA 1
ATOM 786 C C . THR A 1 93 ? -15.315 8.623 16.186 1.00 60.28 93 THR A C 1
ATOM 788 O O . THR A 1 93 ? -15.288 8.033 17.265 1.00 60.28 93 THR A O 1
ATOM 791 N N . LYS A 1 94 ? -14.930 9.899 16.044 1.00 53.88 94 LYS A N 1
ATOM 792 C CA . LYS A 1 94 ? -14.659 10.834 17.145 1.00 53.88 94 LYS A CA 1
ATOM 793 C C . LYS A 1 94 ? -15.939 11.561 17.539 1.00 53.88 94 LYS A C 1
ATOM 795 O O . LYS A 1 94 ? -16.083 11.821 18.751 1.00 53.88 94 LYS A O 1
#

Secondary structure (DSSP, 8-state):
-HHHHHHHHHHHHHHHHHHHHHHTT-----HHHHHHHPPTTHHHHHHHHIIIIIIIIIIS--S-SS-HHHHHHHHHHHHHHHHHHHHHHHHTT-

Sequence (94 aa):
KDEYYRVAFNRLFDSARLAVMAFLNTENSRWGQLRKALPKPFKEQFRRIVNTLHIQYSYDGNYPKDDPAGAFTHWRQEVEEFITKLEQKADQTK

Foldseek 3Di:
DLLVLLVLLVVLLVLLQVLLCVLQVHPDSPLVVSLVPDDPPLSVLNVVSCCPSVPCCNPVVNADPVCSPVSSVVSNVSSVVSSVVSVVVSVVVD

Nearest PDB structures (foldseek):
  4hwi-assembly1_B  TM=4.057E-01  e=5.401E+00  Arabidopsis thaliana
  4hwc-assembly1_A  TM=4.022E-01  e=7.861E+00  Arabidopsis thaliana

pLDDT: mean 95.72, std 7.06, range [53.88, 98.81]